Protein AF-A0A380JV34-F1 (afdb_monomer)

Sequence (152 aa):
MKRLIHSKWLLPSLFIALVLNGIEFEFLGLLSNVPTYQVASALILATSLFGLYLIPFSVGIYYLAKRYQMSGFLVAVASLGGIYISGFLASHGNQWMGQFWSHVIPSTSFLSHWNDALTAPIVEEPIKAFAAILVISLFPTIPLKKSLLSPY

Organism: NCBI:txid99822

Secondary structure (DSSP, 8-state):
-------TTHHHHHHHHHHHHHHHHHHHHHHSS---HHHHHHHHHHHHHHHHHHHHHHHHHHHHHHHTT--HHHHHHHHHIIIIIHHHHHHHHHHHHHHHHHHH---HHHHHHHHHHHHTTTTHHHHHHHHHHHHHHH-TTS-HHHHHS---

Mean predicted aligned error: 8.74 Å

pLDDT: mean 83.14, std 14.3, range [37.38, 95.5]

Radius of gyration: 19.26 Å; Cα contacts (8 Å, |Δi|>4): 77; chains: 1; bounding box: 54×52×47 Å

Foldseek 3Di:
DDDPDPDLCPLVVVLVVLLVVLVCVVCVVVVPDDDDPVRVVVVVVVVVVVVVVVVVVVVVLVVVCVVVVHDSVLSVSLVSLLRRNLVVQLVVQLVVQLVVCVVVPVDPVVCVVCSCVVRCVVRRVVSSVVSNVSSCVNPVPDPPVCVVPDPD

Structure (mmCIF, N/CA/C/O backbone):
data_AF-A0A380JV34-F1
#
_entry.id   AF-A0A380JV34-F1
#
loop_
_atom_site.group_PDB
_atom_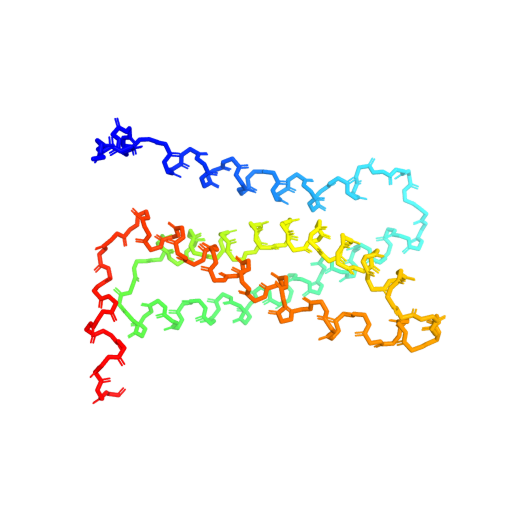site.id
_atom_site.type_symbol
_atom_site.label_atom_id
_atom_site.label_alt_id
_atom_site.label_comp_id
_atom_site.label_asym_id
_atom_site.label_entity_id
_atom_site.label_seq_id
_atom_site.pdbx_PDB_ins_code
_atom_site.Cartn_x
_atom_site.Cartn_y
_atom_site.Cartn_z
_atom_site.occupancy
_atom_site.B_iso_or_equiv
_atom_site.auth_seq_id
_atom_site.auth_comp_id
_atom_site.auth_asym_id
_atom_site.auth_atom_id
_atom_site.pdbx_PDB_model_num
ATOM 1 N N . MET A 1 1 ? -9.232 -34.595 5.081 1.00 41.12 1 MET A N 1
ATOM 2 C CA . MET A 1 1 ? -8.211 -33.524 5.018 1.00 41.12 1 MET A CA 1
ATOM 3 C C . MET A 1 1 ? -8.285 -32.711 6.299 1.00 41.12 1 MET A C 1
ATOM 5 O O . MET A 1 1 ? -9.309 -32.100 6.573 1.00 41.12 1 MET A O 1
ATOM 9 N N . LYS A 1 2 ? -7.265 -32.833 7.153 1.00 37.38 2 LYS A N 1
ATOM 10 C CA . LYS A 1 2 ? -7.231 -32.244 8.496 1.00 37.38 2 LYS A CA 1
ATOM 11 C C . LYS A 1 2 ? -7.048 -30.722 8.404 1.00 37.38 2 LYS A C 1
ATOM 13 O O . LYS A 1 2 ? -6.178 -30.253 7.682 1.00 37.38 2 LYS A O 1
ATOM 18 N N . ARG A 1 3 ? -7.891 -30.002 9.154 1.00 45.31 3 ARG A N 1
ATOM 19 C CA . ARG A 1 3 ? -7.824 -28.581 9.546 1.00 45.31 3 ARG A CA 1
ATOM 20 C C . ARG A 1 3 ? -6.381 -28.039 9.538 1.00 45.31 3 ARG A C 1
ATOM 22 O O . ARG A 1 3 ? -5.640 -28.247 10.490 1.00 45.31 3 ARG A O 1
ATOM 29 N N . LEU A 1 4 ? -6.009 -27.322 8.480 1.00 49.75 4 LEU A N 1
ATOM 30 C CA . LEU A 1 4 ? -4.687 -26.696 8.319 1.00 49.75 4 LEU A CA 1
ATOM 31 C C . LEU A 1 4 ? -4.599 -25.293 8.955 1.00 49.75 4 LEU A C 1
ATOM 33 O O . LEU A 1 4 ? -3.647 -24.564 8.718 1.00 49.75 4 LEU A O 1
ATOM 37 N N . ILE A 1 5 ? -5.580 -24.891 9.772 1.00 50.69 5 ILE A N 1
ATOM 38 C CA . ILE A 1 5 ? -5.668 -23.527 10.312 1.00 50.69 5 ILE A CA 1
ATOM 39 C C . ILE A 1 5 ? -5.969 -23.594 11.812 1.00 50.69 5 ILE A C 1
ATOM 41 O O . ILE A 1 5 ? -7.113 -23.477 12.245 1.00 50.69 5 ILE A O 1
ATOM 45 N N . HIS A 1 6 ? -4.941 -23.823 12.628 1.00 52.41 6 HIS A N 1
ATOM 46 C CA . HIS A 1 6 ? -5.049 -23.688 14.085 1.00 52.41 6 HIS A CA 1
ATOM 47 C C . HIS A 1 6 ? -3.803 -23.046 14.703 1.00 52.41 6 HIS A C 1
ATOM 49 O O . HIS A 1 6 ? -3.210 -23.543 15.650 1.00 52.41 6 HIS A O 1
ATOM 55 N N . SER A 1 7 ? -3.456 -21.860 14.208 1.00 63.91 7 SER A N 1
ATOM 56 C CA . SER A 1 7 ? -2.816 -20.854 15.051 1.00 63.91 7 SER A CA 1
ATOM 57 C C . SER A 1 7 ? -3.593 -19.559 14.884 1.00 63.91 7 SER A C 1
ATOM 59 O O . SER A 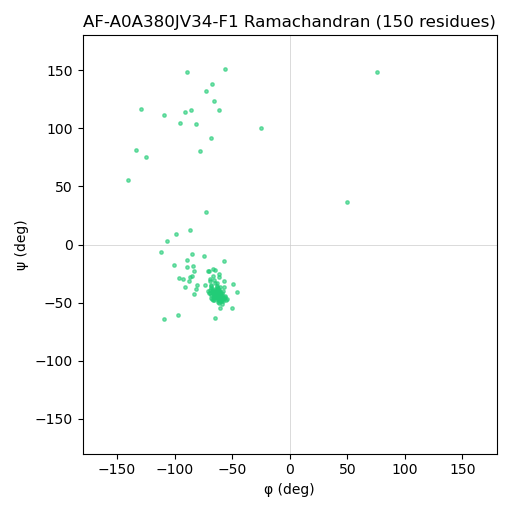1 7 ? -3.655 -19.011 13.785 1.00 63.91 7 SER A O 1
ATOM 61 N N . LYS A 1 8 ? -4.209 -19.079 15.973 1.00 76.62 8 LYS A N 1
ATOM 62 C CA . LYS A 1 8 ? -4.955 -17.805 16.005 1.00 76.62 8 LYS A CA 1
ATOM 63 C C . LYS A 1 8 ? -4.087 -16.607 15.589 1.00 76.62 8 LYS A C 1
ATOM 65 O O . LYS A 1 8 ? -4.618 -15.547 15.293 1.00 76.62 8 LYS A O 1
ATOM 70 N N . TRP A 1 9 ? -2.770 -16.799 15.546 1.00 85.00 9 TRP A N 1
ATOM 71 C CA . TRP A 1 9 ? -1.776 -15.783 15.238 1.00 85.00 9 TRP A CA 1
ATOM 72 C C . TRP A 1 9 ? -1.252 -15.838 13.806 1.00 85.00 9 TRP A C 1
ATOM 74 O O . TRP A 1 9 ? -0.731 -14.839 13.338 1.00 85.00 9 TRP A O 1
ATOM 84 N N . LEU A 1 10 ? -1.426 -16.945 13.076 1.00 88.88 10 LEU A N 1
ATOM 85 C CA . LEU A 1 10 ? -0.802 -17.102 11.757 1.00 88.88 10 LEU A CA 1
ATOM 86 C C . LEU A 1 10 ? -1.288 -16.054 10.753 1.00 88.88 10 LEU A C 1
ATOM 88 O O . LEU A 1 10 ? -0.477 -15.422 10.084 1.00 88.88 10 LEU A O 1
ATOM 92 N N . LEU A 1 11 ? -2.603 -15.843 10.672 1.00 89.50 11 LEU A N 1
ATOM 93 C CA . LEU A 1 11 ? -3.187 -14.876 9.746 1.00 89.50 11 LEU A CA 1
ATOM 94 C C . LEU A 1 11 ? -2.833 -13.419 10.123 1.00 89.50 11 LEU A C 1
ATOM 96 O O . LEU A 1 11 ? -2.378 -12.693 9.240 1.00 89.50 11 LEU A O 1
ATOM 100 N N . PRO A 1 12 ? -2.951 -12.985 11.397 1.00 91.38 12 PRO A N 1
ATOM 101 C CA . PRO A 1 12 ? -2.442 -11.680 11.823 1.00 91.38 12 PRO A CA 1
ATOM 102 C C . PRO A 1 12 ? -0.950 -11.481 11.546 1.00 91.38 12 PRO A C 1
ATOM 104 O O . PRO A 1 12 ? -0.564 -10.436 11.030 1.00 91.38 12 PRO A O 1
ATOM 107 N N . SER A 1 13 ? -0.109 -12.477 11.842 1.00 92.56 13 SER A N 1
ATOM 108 C CA . SER A 1 13 ? 1.335 -12.400 11.599 1.00 92.56 13 SER A CA 1
ATOM 109 C C . SER A 1 13 ? 1.656 -12.278 10.113 1.00 92.56 13 SER A C 1
ATOM 111 O O . SER A 1 13 ? 2.496 -11.462 9.750 1.00 92.56 13 SER A O 1
ATOM 113 N N . LEU A 1 14 ? 0.962 -13.031 9.253 1.00 93.94 14 LEU A N 1
ATOM 114 C CA . LEU A 1 14 ? 1.097 -12.913 7.801 1.00 93.94 14 LEU A CA 1
ATOM 115 C C . LEU A 1 14 ? 0.710 -11.512 7.322 1.00 93.94 14 LEU A C 1
ATOM 117 O O . LEU A 1 14 ? 1.451 -10.901 6.559 1.00 93.94 14 LEU A O 1
ATOM 121 N N . PHE A 1 15 ? -0.428 -10.992 7.783 1.00 94.19 15 PHE A N 1
ATOM 122 C CA . PHE A 1 15 ? -0.886 -9.658 7.408 1.00 94.19 15 PHE A CA 1
ATOM 123 C C . PHE A 1 15 ? 0.124 -8.579 7.810 1.00 94.19 15 PHE A C 1
ATOM 125 O O . PHE A 1 15 ? 0.503 -7.756 6.982 1.00 94.19 15 PHE A O 1
ATOM 132 N N . ILE A 1 16 ? 0.603 -8.616 9.057 1.00 95.00 16 ILE A N 1
ATOM 133 C CA . ILE A 1 16 ? 1.612 -7.672 9.554 1.00 95.00 16 ILE A CA 1
ATOM 134 C C . ILE A 1 16 ? 2.898 -7.789 8.735 1.00 95.00 16 ILE A C 1
ATOM 136 O O . ILE A 1 16 ? 3.423 -6.770 8.299 1.00 95.00 16 ILE A O 1
ATOM 140 N N . ALA A 1 17 ? 3.384 -9.007 8.479 1.00 95.38 17 ALA A N 1
ATOM 141 C CA . ALA A 1 17 ? 4.588 -9.218 7.682 1.00 95.38 17 ALA A CA 1
ATOM 142 C C . ALA A 1 17 ? 4.452 -8.626 6.270 1.00 95.38 17 ALA A C 1
ATOM 144 O O . ALA A 1 17 ? 5.366 -7.945 5.811 1.00 95.38 17 ALA A O 1
ATOM 145 N N . LEU A 1 18 ? 3.308 -8.828 5.607 1.00 95.50 18 LEU A N 1
ATOM 146 C CA . LEU A 1 18 ? 3.044 -8.276 4.275 1.00 95.50 18 LEU A CA 1
ATOM 147 C C . LEU A 1 18 ? 2.963 -6.745 4.285 1.00 95.50 18 LEU A C 1
ATOM 149 O O . LEU A 1 18 ? 3.534 -6.108 3.406 1.00 95.50 18 LEU A O 1
ATOM 153 N N . VAL A 1 19 ? 2.295 -6.148 5.278 1.00 95.50 19 VAL A N 1
ATOM 154 C CA . VAL A 1 19 ? 2.235 -4.683 5.415 1.00 95.50 19 VAL A CA 1
ATOM 155 C C . VAL A 1 19 ? 3.627 -4.104 5.656 1.00 95.50 19 VAL A C 1
ATOM 157 O O . VAL A 1 19 ? 3.989 -3.131 5.006 1.00 95.50 19 VAL A O 1
ATOM 160 N N . LEU A 1 20 ? 4.422 -4.705 6.547 1.00 95.31 20 LEU A N 1
ATOM 161 C CA . LEU A 1 20 ? 5.781 -4.239 6.830 1.00 95.31 20 LEU A CA 1
ATOM 162 C C . LEU A 1 20 ? 6.692 -4.342 5.603 1.00 95.31 20 LEU A C 1
ATOM 164 O O . LEU A 1 20 ? 7.405 -3.386 5.319 1.00 95.31 20 LEU A O 1
ATOM 168 N N . ASN A 1 21 ? 6.615 -5.441 4.844 1.00 94.00 21 ASN A N 1
ATOM 169 C CA . ASN A 1 21 ? 7.344 -5.572 3.578 1.00 94.00 21 ASN A CA 1
ATOM 170 C C . ASN A 1 21 ? 6.903 -4.512 2.564 1.00 94.00 21 ASN A C 1
ATOM 172 O O . ASN A 1 21 ? 7.737 -3.948 1.865 1.00 94.00 21 ASN A O 1
ATOM 176 N N . GLY A 1 22 ? 5.604 -4.210 2.490 1.00 92.75 22 GLY A N 1
ATOM 177 C CA . GLY A 1 22 ? 5.121 -3.165 1.594 1.00 92.75 22 GLY A CA 1
ATOM 178 C C . GLY A 1 22 ? 5.553 -1.763 2.003 1.00 92.75 22 GLY A C 1
ATOM 179 O O . GLY A 1 22 ? 5.915 -0.971 1.142 1.00 92.75 22 GLY A O 1
ATOM 180 N N . ILE A 1 23 ? 5.599 -1.466 3.302 1.00 91.88 23 ILE A N 1
ATOM 181 C CA . ILE A 1 23 ? 6.180 -0.213 3.796 1.00 91.88 23 ILE A CA 1
ATOM 182 C C . ILE A 1 23 ? 7.666 -0.151 3.435 1.00 91.88 23 ILE A C 1
ATOM 184 O O . ILE A 1 23 ? 8.108 0.843 2.875 1.00 91.88 23 ILE A O 1
ATOM 188 N N . GLU A 1 24 ? 8.437 -1.200 3.720 1.00 91.94 24 GLU A N 1
ATOM 189 C CA . GLU A 1 24 ? 9.857 -1.245 3.364 1.00 91.94 24 GLU A CA 1
ATOM 190 C C . GLU A 1 24 ? 10.060 -0.996 1.865 1.00 91.94 24 GLU A C 1
ATOM 192 O O . GLU A 1 24 ? 10.841 -0.123 1.494 1.00 91.94 24 GLU A O 1
ATOM 197 N N . PHE A 1 25 ? 9.291 -1.678 1.014 1.00 89.38 25 PHE A N 1
ATOM 198 C CA . PHE A 1 25 ? 9.350 -1.535 -0.438 1.00 89.38 25 PHE A CA 1
ATOM 199 C C . PHE A 1 25 ? 9.183 -0.083 -0.916 1.00 89.38 25 PHE A C 1
ATOM 201 O O . PHE A 1 25 ? 9.996 0.390 -1.710 1.00 89.38 25 PHE A O 1
ATOM 208 N N . GLU A 1 26 ? 8.187 0.644 -0.401 1.00 84.94 26 GLU A N 1
ATOM 209 C CA . GLU A 1 26 ? 7.949 2.053 -0.759 1.00 84.94 26 GLU A CA 1
ATOM 210 C C . GLU A 1 26 ? 9.099 2.976 -0.314 1.00 84.94 26 GLU A C 1
ATOM 212 O O . GLU A 1 26 ? 9.431 3.952 -0.988 1.00 84.94 26 GLU A O 1
ATOM 217 N N . PHE A 1 27 ? 9.742 2.667 0.815 1.00 84.38 27 PHE A N 1
ATOM 218 C CA . PHE A 1 27 ? 10.809 3.497 1.382 1.00 84.38 27 PHE A CA 1
ATOM 219 C C . PHE A 1 27 ? 12.209 3.136 0.869 1.00 84.38 27 PHE A C 1
ATOM 221 O O . PHE A 1 27 ? 13.102 3.983 0.930 1.00 84.38 27 PHE A O 1
ATOM 228 N N . LEU A 1 28 ? 12.422 1.939 0.313 1.00 83.44 28 LEU A N 1
ATOM 229 C CA . LEU A 1 28 ? 13.711 1.538 -0.266 1.00 83.44 28 LEU A CA 1
ATOM 230 C C . LEU A 1 28 ? 14.174 2.503 -1.367 1.00 83.44 28 LEU A C 1
ATOM 232 O O . LEU A 1 28 ? 15.359 2.832 -1.432 1.00 83.44 28 LEU A O 1
ATOM 236 N N . GLY A 1 29 ? 13.244 3.030 -2.172 1.00 71.56 29 GLY A N 1
ATOM 237 C CA . GLY A 1 29 ? 13.548 4.028 -3.205 1.00 71.56 29 GLY A CA 1
ATOM 238 C C . GLY A 1 29 ? 14.059 5.367 -2.655 1.00 71.56 29 GLY A C 1
ATOM 239 O O . GLY A 1 29 ? 14.755 6.094 -3.361 1.00 71.56 29 GLY A O 1
ATOM 240 N N . LEU A 1 30 ? 13.770 5.682 -1.387 1.00 74.25 30 LEU A N 1
ATOM 241 C CA . LEU A 1 30 ? 14.248 6.894 -0.711 1.00 74.25 30 LEU A CA 1
ATOM 242 C C . LEU A 1 30 ? 15.656 6.730 -0.126 1.00 74.25 30 LEU A C 1
ATOM 244 O O . LEU A 1 30 ? 16.316 7.725 0.167 1.00 74.25 30 LEU A O 1
ATOM 248 N N . LEU A 1 31 ? 16.113 5.489 0.055 1.00 75.56 31 LEU A N 1
ATOM 249 C CA . LEU A 1 31 ? 17.420 5.170 0.635 1.00 75.56 31 LEU A CA 1
ATOM 250 C C . LEU A 1 31 ? 18.530 5.074 -0.424 1.00 75.56 31 LEU A C 1
ATOM 252 O O . LEU A 1 31 ? 19.712 5.059 -0.077 1.00 75.56 31 LEU A O 1
ATOM 256 N N . SER A 1 32 ? 18.180 5.018 -1.713 1.00 63.34 32 SER A N 1
ATOM 257 C CA . SER A 1 32 ? 19.147 4.900 -2.805 1.00 63.34 32 SER A CA 1
ATOM 258 C C . SER A 1 32 ? 19.593 6.264 -3.355 1.00 63.34 32 SER A C 1
ATOM 260 O O . SER A 1 32 ? 18.823 6.944 -4.029 1.00 63.34 32 SER A O 1
ATOM 262 N N . ASN A 1 33 ? 20.882 6.578 -3.157 1.00 64.12 33 ASN A N 1
ATOM 263 C CA . ASN A 1 33 ? 21.655 7.725 -3.672 1.00 64.12 33 ASN A CA 1
ATOM 264 C C . ASN A 1 33 ? 21.422 9.096 -3.006 1.00 64.12 33 ASN A C 1
ATOM 266 O O . ASN A 1 33 ? 20.328 9.438 -2.573 1.00 64.12 33 ASN A O 1
ATOM 270 N N . VAL A 1 34 ? 22.484 9.919 -2.980 1.00 63.66 34 VAL A N 1
ATOM 271 C CA . VAL A 1 34 ? 22.394 11.354 -2.657 1.00 63.66 34 VAL A CA 1
ATOM 272 C C . VAL A 1 34 ? 21.503 12.004 -3.720 1.00 63.66 34 VAL A C 1
ATOM 274 O O . VAL A 1 34 ? 21.874 11.986 -4.898 1.00 63.66 34 VAL A O 1
ATOM 277 N N . PRO A 1 35 ? 20.327 12.545 -3.359 1.00 65.88 35 PRO A N 1
ATOM 278 C CA . PRO A 1 35 ? 19.373 13.007 -4.350 1.00 65.88 35 PRO A CA 1
ATOM 279 C C . PRO A 1 35 ? 19.959 14.199 -5.103 1.00 65.88 35 PRO A C 1
ATOM 281 O O . PRO A 1 35 ? 20.325 15.219 -4.519 1.00 65.88 35 PRO A O 1
ATOM 284 N N . THR A 1 36 ? 20.033 14.086 -6.427 1.00 78.75 36 THR A N 1
ATOM 285 C CA . THR A 1 36 ? 20.261 15.242 -7.300 1.00 78.75 36 THR A CA 1
ATOM 286 C C . THR A 1 36 ? 19.167 16.281 -7.022 1.00 78.75 36 THR A C 1
ATOM 288 O O . THR A 1 36 ? 18.046 15.908 -6.672 1.00 78.75 36 THR A O 1
ATOM 291 N N . TYR A 1 37 ? 19.431 17.579 -7.215 1.00 80.31 37 TYR A N 1
ATOM 292 C CA . TYR A 1 37 ? 18.438 18.645 -6.970 1.00 80.31 37 TYR A CA 1
ATOM 293 C C . TYR A 1 37 ? 17.059 18.377 -7.618 1.00 80.31 37 TYR A C 1
ATOM 295 O O . TYR A 1 37 ? 16.017 18.706 -7.050 1.00 80.31 37 TYR A O 1
ATOM 303 N N . GLN A 1 38 ? 17.040 17.728 -8.785 1.00 81.56 38 GLN A N 1
ATOM 304 C CA . GLN A 1 38 ? 15.819 17.312 -9.484 1.00 81.56 38 GLN A CA 1
ATOM 305 C C . GLN A 1 38 ? 15.031 16.228 -8.729 1.00 81.56 38 GLN A C 1
ATOM 307 O O . GLN A 1 38 ? 13.816 16.328 -8.607 1.00 81.56 38 GLN A O 1
ATOM 312 N N . VAL A 1 39 ? 15.708 15.224 -8.165 1.00 80.31 39 VAL A N 1
ATOM 313 C CA . VAL A 1 39 ? 15.066 14.154 -7.383 1.00 80.31 39 VAL A CA 1
ATOM 314 C C . VAL A 1 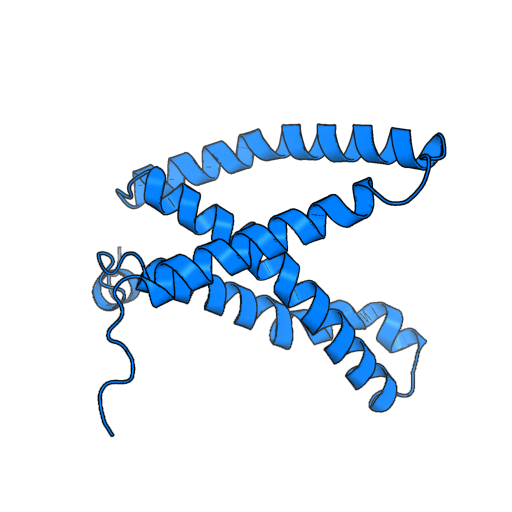39 ? 14.532 14.706 -6.061 1.00 80.31 39 VAL A C 1
ATOM 316 O O . VAL A 1 39 ? 13.403 14.412 -5.681 1.00 80.31 39 VAL A O 1
ATOM 319 N N . ALA A 1 40 ? 15.304 15.568 -5.391 1.00 82.81 40 ALA A N 1
ATOM 320 C CA . ALA A 1 40 ? 14.880 16.202 -4.142 1.00 82.81 40 ALA A CA 1
ATOM 321 C C . ALA A 1 40 ? 13.637 17.091 -4.334 1.00 82.81 40 ALA A C 1
ATOM 323 O O . ALA A 1 40 ? 12.694 17.023 -3.548 1.00 82.81 40 ALA A O 1
ATOM 324 N N . SER A 1 41 ? 13.606 17.897 -5.401 1.00 85.31 41 SER A N 1
ATOM 325 C CA . SER A 1 41 ? 12.442 18.737 -5.720 1.00 85.31 41 SER A CA 1
ATOM 326 C C . SER A 1 41 ? 11.214 17.914 -6.120 1.00 85.31 41 SER A C 1
ATOM 328 O O . SER A 1 41 ? 10.116 18.205 -5.640 1.00 85.31 41 SER A O 1
ATOM 330 N N . ALA A 1 42 ? 11.387 16.852 -6.915 1.00 85.62 42 ALA A N 1
ATOM 331 C CA . ALA A 1 42 ? 10.310 15.920 -7.241 1.00 85.62 42 ALA A CA 1
ATOM 332 C C . ALA A 1 42 ? 9.746 15.232 -5.987 1.00 85.62 42 ALA A C 1
ATOM 334 O O . ALA A 1 42 ? 8.529 15.132 -5.848 1.00 85.62 42 ALA A O 1
ATOM 335 N N . LEU A 1 43 ? 10.602 14.829 -5.042 1.00 85.06 43 LEU A N 1
ATOM 336 C CA . LEU A 1 43 ? 10.185 14.209 -3.784 1.00 85.06 43 LEU A CA 1
ATOM 337 C C . LEU A 1 43 ? 9.367 15.166 -2.909 1.00 85.06 43 LEU A C 1
ATOM 339 O O . LEU A 1 43 ? 8.319 14.775 -2.395 1.00 85.06 43 LEU A O 1
ATOM 343 N N . ILE A 1 44 ? 9.805 16.421 -2.756 1.00 88.75 44 ILE A N 1
ATOM 344 C CA . ILE A 1 44 ? 9.061 17.441 -1.997 1.00 88.75 44 ILE A CA 1
ATOM 345 C C . ILE A 1 44 ? 7.684 17.664 -2.621 1.00 88.75 44 ILE A C 1
ATOM 347 O O . ILE A 1 44 ? 6.680 17.707 -1.907 1.00 88.75 44 ILE A O 1
ATOM 351 N N . LEU A 1 45 ? 7.626 17.779 -3.950 1.00 90.94 45 LEU A N 1
ATOM 352 C CA . LEU A 1 45 ? 6.380 17.994 -4.673 1.00 90.94 45 LEU A CA 1
ATOM 353 C C . LEU A 1 45 ? 5.449 16.781 -4.559 1.00 90.94 45 LEU A C 1
ATOM 355 O O . LEU A 1 45 ? 4.279 16.954 -4.227 1.00 90.94 45 LEU A O 1
ATOM 359 N N . ALA A 1 46 ? 5.966 15.566 -4.750 1.00 87.94 46 ALA A N 1
ATOM 360 C CA . ALA A 1 46 ? 5.208 14.327 -4.597 1.00 87.94 46 ALA A CA 1
ATOM 361 C C . ALA A 1 46 ? 4.673 14.156 -3.167 1.00 87.94 46 ALA A C 1
ATOM 363 O O . ALA A 1 46 ? 3.498 13.851 -2.986 1.00 87.94 46 ALA A O 1
ATOM 364 N N . THR A 1 47 ? 5.495 14.433 -2.151 1.00 87.56 47 THR A N 1
ATOM 365 C CA . THR A 1 47 ? 5.099 14.342 -0.735 1.00 87.56 47 THR A CA 1
ATOM 366 C C . THR A 1 47 ? 4.043 15.389 -0.385 1.00 87.56 47 THR A C 1
ATOM 368 O O . THR A 1 47 ? 3.073 15.096 0.312 1.00 87.56 47 THR A O 1
ATOM 371 N N . SER A 1 48 ? 4.194 16.608 -0.906 1.00 92.62 48 SER A N 1
ATOM 372 C CA . SER A 1 48 ? 3.224 17.692 -0.708 1.00 92.62 48 SER A CA 1
ATOM 373 C C . SER A 1 48 ? 1.887 17.369 -1.377 1.00 92.62 48 SER A C 1
ATOM 375 O O . SER A 1 48 ? 0.831 17.532 -0.769 1.00 92.62 48 SER A O 1
ATOM 377 N N . LEU A 1 49 ? 1.929 16.853 -2.608 1.00 93.38 49 LEU A N 1
ATOM 378 C CA . LEU A 1 49 ? 0.746 16.417 -3.340 1.00 93.38 49 LEU A CA 1
ATOM 379 C C . LEU A 1 49 ? 0.057 15.248 -2.628 1.00 93.38 49 LEU A C 1
ATOM 381 O O . LEU A 1 49 ? -1.159 15.273 -2.455 1.00 93.38 49 LEU A O 1
ATOM 385 N N . PHE A 1 50 ? 0.822 14.268 -2.144 1.00 87.50 50 PHE A N 1
ATOM 386 C CA . PHE A 1 50 ? 0.305 13.183 -1.313 1.00 87.50 50 PHE A CA 1
ATOM 387 C C . PHE A 1 50 ? -0.400 13.725 -0.062 1.00 87.50 50 PHE A C 1
ATOM 389 O O . PHE A 1 50 ? -1.536 13.342 0.213 1.00 87.50 50 PHE A O 1
ATOM 396 N N . GLY A 1 51 ? 0.210 14.688 0.638 1.00 90.81 51 GLY A N 1
ATOM 397 C CA . GLY A 1 51 ? -0.398 15.371 1.782 1.00 90.81 51 GLY A CA 1
ATOM 398 C C . GLY A 1 51 ? -1.727 16.059 1.449 1.00 90.81 51 GLY A C 1
ATOM 399 O O . GLY A 1 51 ? -2.680 15.957 2.221 1.00 90.81 51 GLY A O 1
ATOM 400 N N . LEU A 1 52 ? -1.833 16.693 0.276 1.00 94.25 52 LEU A N 1
ATOM 401 C CA . LEU A 1 52 ? -3.094 17.268 -0.204 1.00 94.25 52 LEU A CA 1
ATOM 402 C C . LEU A 1 52 ? -4.153 16.188 -0.462 1.00 94.25 52 LEU A C 1
ATOM 404 O O . LEU A 1 52 ? -5.308 16.373 -0.078 1.00 94.25 52 LEU A O 1
ATOM 408 N N . TYR A 1 53 ? -3.772 15.052 -1.054 1.00 90.12 53 TYR A N 1
ATOM 409 C CA . TYR A 1 53 ? -4.680 13.927 -1.313 1.00 90.12 53 TYR A CA 1
ATOM 410 C C . TYR A 1 53 ? -5.112 13.177 -0.047 1.00 90.12 53 TYR A C 1
ATOM 412 O O . TYR A 1 53 ? -6.194 12.582 -0.038 1.00 90.12 53 TYR A O 1
ATOM 420 N N . LEU A 1 54 ? -4.345 13.250 1.045 1.00 88.81 54 LEU A N 1
ATOM 421 C CA . LEU A 1 54 ? -4.756 12.670 2.326 1.00 88.81 54 LEU A CA 1
ATOM 422 C C . LEU A 1 54 ? -6.040 13.302 2.870 1.00 88.81 54 LEU A C 1
ATOM 424 O O . LEU A 1 54 ? -6.788 12.615 3.562 1.00 88.81 54 LEU A O 1
ATOM 428 N N . ILE A 1 55 ? -6.340 14.565 2.546 1.00 91.38 55 ILE A N 1
ATOM 429 C CA . ILE A 1 55 ? -7.563 15.243 3.000 1.00 91.38 55 ILE A CA 1
ATOM 430 C C . ILE A 1 55 ? -8.823 14.582 2.410 1.00 91.38 55 ILE A C 1
ATOM 432 O O . ILE A 1 55 ? -9.614 14.039 3.188 1.00 91.38 55 ILE A O 1
ATOM 436 N N . PRO A 1 56 ? -9.043 14.563 1.076 1.00 91.81 56 PRO A N 1
ATOM 437 C CA . PRO A 1 56 ? -10.220 13.917 0.500 1.00 91.81 56 PRO A CA 1
ATOM 438 C C . PRO A 1 56 ? -10.237 12.411 0.772 1.00 91.81 56 PRO A C 1
ATOM 440 O O . PRO A 1 56 ? -11.311 11.855 0.996 1.00 91.81 56 PRO A O 1
ATOM 443 N N . PHE A 1 57 ? -9.071 11.759 0.833 1.00 85.50 57 PHE A N 1
ATOM 444 C CA . PHE A 1 57 ? -8.982 10.353 1.222 1.00 85.50 57 PHE A CA 1
ATOM 445 C C . PHE A 1 57 ? -9.513 10.127 2.644 1.00 85.50 57 PHE A C 1
ATOM 447 O O . PHE A 1 57 ? -10.387 9.286 2.849 1.00 85.50 57 PHE A O 1
ATOM 454 N N . SER A 1 58 ? -9.075 10.928 3.619 1.00 87.75 58 SER A N 1
ATOM 455 C CA . SER A 1 58 ? -9.537 10.839 5.012 1.00 87.75 58 SER A CA 1
ATOM 456 C C . SER A 1 58 ? -11.031 11.131 5.143 1.00 87.75 58 SER A C 1
ATOM 458 O O . SER A 1 58 ? -11.731 10.439 5.883 1.00 87.75 58 SER A O 1
ATOM 460 N N . VAL A 1 59 ? -11.546 12.112 4.392 1.00 90.62 59 VAL A N 1
ATOM 461 C CA . VAL A 1 59 ? -12.988 12.405 4.328 1.00 90.62 59 VAL A CA 1
ATOM 462 C C . VAL A 1 59 ? -13.761 11.214 3.760 1.00 90.62 59 VAL A C 1
ATOM 464 O O . VAL A 1 59 ? -14.780 10.826 4.332 1.00 90.62 59 VAL A O 1
ATOM 467 N N . GLY A 1 60 ? -13.271 10.597 2.681 1.00 86.00 60 GLY A N 1
ATOM 468 C CA . GLY A 1 60 ? -13.867 9.399 2.089 1.00 86.00 60 GLY A CA 1
ATOM 469 C C . GLY A 1 60 ? -13.897 8.224 3.068 1.00 86.00 60 GLY A C 1
ATOM 470 O O . GLY A 1 60 ? -14.941 7.605 3.262 1.00 86.00 60 GLY A O 1
ATOM 471 N N . ILE A 1 61 ? -12.784 7.975 3.757 1.00 84.94 61 ILE A N 1
ATOM 472 C CA . ILE A 1 61 ? -12.667 6.957 4.806 1.00 84.94 61 ILE A CA 1
ATOM 473 C C . ILE A 1 61 ? -13.660 7.211 5.946 1.00 84.94 61 ILE A C 1
ATOM 475 O O . ILE A 1 61 ? -14.392 6.299 6.335 1.00 84.94 61 ILE A O 1
ATOM 479 N N . TYR A 1 62 ? -13.745 8.446 6.446 1.00 86.81 62 TYR A N 1
ATOM 480 C CA . TYR A 1 62 ? -14.698 8.820 7.493 1.00 86.81 62 TYR A CA 1
ATOM 481 C C . TYR A 1 62 ? -16.154 8.636 7.041 1.00 86.81 62 TYR A C 1
ATOM 483 O O . TYR A 1 62 ? -16.975 8.076 7.774 1.00 86.81 62 TYR A O 1
ATOM 491 N N . TYR A 1 63 ? -16.475 9.066 5.819 1.00 87.94 63 TYR A N 1
ATOM 492 C CA . TYR A 1 63 ? -17.801 8.904 5.231 1.00 87.94 63 TYR A CA 1
ATOM 493 C C . TYR A 1 63 ? -18.190 7.425 5.112 1.00 87.94 63 TYR A C 1
ATOM 495 O O . TYR A 1 63 ? -19.284 7.049 5.535 1.00 87.94 63 TYR A O 1
ATOM 503 N N . LEU A 1 64 ? -17.294 6.576 4.596 1.00 82.00 64 LEU A N 1
ATOM 504 C CA . LEU A 1 64 ? -17.523 5.135 4.464 1.00 82.00 64 LEU A CA 1
ATOM 505 C C . LEU A 1 64 ? -17.693 4.471 5.834 1.00 82.00 64 LEU A C 1
ATOM 507 O O . LEU A 1 64 ? -18.639 3.706 6.024 1.00 82.00 64 LEU A O 1
ATOM 511 N N . ALA A 1 65 ? -16.843 4.813 6.805 1.00 84.31 65 ALA A N 1
ATOM 512 C CA . ALA A 1 65 ? -16.947 4.300 8.169 1.00 84.31 65 ALA A CA 1
ATOM 513 C C . ALA A 1 65 ? -18.321 4.614 8.782 1.00 84.31 65 ALA A C 1
ATOM 515 O O . ALA A 1 65 ? -18.979 3.726 9.325 1.00 84.31 65 ALA A O 1
ATOM 516 N N . LYS A 1 66 ? -18.794 5.859 8.632 1.00 86.38 66 LYS A N 1
ATOM 517 C CA . LYS A 1 66 ? -20.104 6.291 9.136 1.00 86.38 66 LYS A CA 1
ATOM 518 C C . LYS A 1 66 ? -21.263 5.634 8.384 1.00 86.38 66 LYS A C 1
ATOM 520 O O . LYS A 1 66 ? -22.218 5.192 9.018 1.00 86.38 66 LYS A O 1
ATOM 525 N N . ARG A 1 67 ? -21.179 5.545 7.051 1.00 84.75 67 ARG A N 1
ATOM 526 C CA . ARG A 1 67 ? -22.216 4.943 6.196 1.00 84.75 67 ARG A CA 1
ATOM 527 C C . ARG A 1 67 ? -22.428 3.464 6.506 1.00 84.75 67 ARG A C 1
ATOM 529 O O . ARG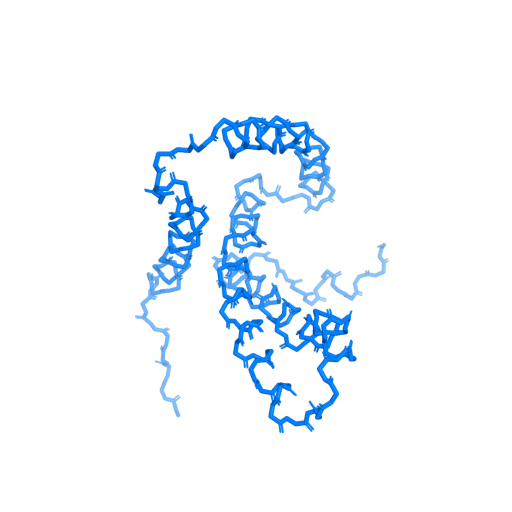 A 1 67 ? -23.569 3.023 6.562 1.00 84.75 67 ARG A O 1
ATOM 536 N N . TYR A 1 68 ? -21.346 2.720 6.722 1.00 82.56 68 TYR A N 1
ATOM 537 C CA . TYR A 1 68 ? -21.396 1.278 6.970 1.00 82.56 68 TYR A CA 1
ATOM 538 C C . TYR A 1 68 ? -21.317 0.903 8.455 1.00 82.56 68 TYR A C 1
ATOM 540 O O . TYR A 1 68 ? -21.190 -0.277 8.770 1.00 82.56 68 TYR A O 1
ATOM 548 N N . GLN A 1 69 ? -21.392 1.884 9.366 1.00 84.19 69 GLN A N 1
ATOM 549 C CA . GLN A 1 69 ? -21.281 1.687 10.820 1.00 84.19 69 GLN A CA 1
ATOM 550 C C . GLN A 1 69 ? -20.049 0.849 11.219 1.00 84.19 69 GLN A C 1
ATOM 552 O O . GLN A 1 69 ? -20.092 0.027 12.134 1.00 84.19 69 GLN A O 1
ATOM 557 N N . MET A 1 70 ? -18.940 1.042 10.503 1.00 81.88 70 MET A N 1
ATOM 558 C CA . MET A 1 70 ? -17.691 0.319 10.727 1.00 81.88 70 MET A CA 1
ATOM 559 C C . MET A 1 70 ? -16.821 1.045 11.751 1.00 81.88 70 MET A C 1
ATOM 561 O O . MET A 1 70 ? -16.813 2.275 11.828 1.00 81.88 70 MET A O 1
ATOM 565 N N . SER A 1 71 ? -16.039 0.287 12.525 1.00 83.69 71 SER A N 1
ATOM 566 C CA . SER A 1 71 ? -15.059 0.892 13.426 1.00 83.69 71 SER A CA 1
ATOM 567 C C . SER A 1 71 ? -13.953 1.574 12.616 1.00 83.69 71 SER A C 1
ATOM 569 O O . SER A 1 71 ? -13.455 1.021 11.634 1.00 83.69 71 SER A O 1
ATOM 571 N N . GLY A 1 72 ? -13.521 2.765 13.041 1.00 78.81 72 GLY A N 1
ATOM 572 C CA . GLY A 1 72 ? -12.410 3.469 12.385 1.00 78.81 72 GLY A CA 1
ATOM 573 C C . GLY A 1 72 ? -11.122 2.636 12.349 1.00 78.81 72 GLY A C 1
ATOM 574 O O . GLY A 1 72 ? -10.372 2.700 11.381 1.00 78.81 72 GLY A O 1
ATOM 575 N N . PHE A 1 73 ? -10.918 1.780 13.357 1.00 83.00 73 PHE A N 1
ATOM 576 C CA . PHE A 1 73 ? -9.818 0.817 13.396 1.00 83.00 73 PHE A CA 1
ATOM 577 C C . PHE A 1 73 ? -9.875 -0.191 12.242 1.00 83.00 73 PHE A C 1
ATOM 579 O O . PHE A 1 73 ? -8.870 -0.393 11.566 1.00 83.00 73 PHE A O 1
ATOM 586 N N . LEU A 1 74 ? -11.043 -0.791 11.976 1.00 85.50 74 LEU A N 1
ATOM 587 C CA . LEU A 1 74 ? -11.212 -1.733 10.866 1.00 85.50 74 LEU A CA 1
ATOM 588 C C . LEU A 1 74 ? -10.891 -1.062 9.531 1.00 85.50 74 LEU A C 1
ATOM 590 O O . LEU A 1 74 ? -10.204 -1.643 8.696 1.00 85.50 74 LEU A O 1
ATOM 594 N N . VAL A 1 75 ? -11.366 0.170 9.349 1.00 84.12 75 VAL A N 1
ATOM 595 C CA . VAL A 1 75 ? -11.132 0.917 8.114 1.00 84.12 75 VAL A CA 1
ATOM 596 C C . VAL A 1 75 ? -9.653 1.273 7.954 1.00 84.12 75 VAL A C 1
ATOM 598 O O . VAL A 1 75 ? -9.115 1.124 6.863 1.00 84.12 75 VAL A O 1
ATOM 601 N N . ALA A 1 76 ? -8.959 1.647 9.032 1.00 84.38 76 ALA A N 1
ATOM 602 C CA . ALA A 1 76 ? -7.516 1.871 8.994 1.00 84.38 76 ALA A CA 1
ATOM 603 C C . ALA A 1 76 ? -6.746 0.595 8.611 1.00 84.38 76 ALA A C 1
ATOM 605 O O . ALA A 1 76 ? -5.893 0.645 7.728 1.00 84.38 76 ALA A O 1
ATOM 606 N N . VAL A 1 77 ? -7.078 -0.558 9.208 1.00 88.88 77 VAL A N 1
ATOM 607 C CA . VAL A 1 77 ? -6.446 -1.839 8.847 1.00 88.88 77 VAL A CA 1
ATOM 608 C C . VAL A 1 77 ? -6.740 -2.219 7.392 1.00 88.88 77 VAL A C 1
ATOM 610 O O . VAL A 1 77 ? -5.832 -2.651 6.683 1.00 88.88 77 VAL A O 1
ATOM 613 N N . ALA A 1 78 ? -7.970 -2.006 6.919 1.00 89.62 78 ALA A N 1
ATOM 614 C CA . ALA A 1 78 ? -8.338 -2.238 5.524 1.00 89.62 78 ALA A CA 1
ATOM 615 C C . ALA A 1 78 ? -7.512 -1.374 4.560 1.00 89.62 78 ALA A C 1
ATOM 617 O O . ALA A 1 78 ? -6.982 -1.890 3.576 1.00 89.62 78 ALA A O 1
ATOM 618 N N . SER A 1 79 ? -7.347 -0.088 4.878 1.00 88.94 79 SER A N 1
ATOM 619 C CA . SER A 1 79 ? -6.533 0.842 4.092 1.00 88.94 79 SER A CA 1
ATOM 620 C C . SER A 1 79 ? -5.058 0.447 4.073 1.00 88.94 79 SER A C 1
ATOM 622 O O . SER A 1 79 ? -4.448 0.472 3.012 1.00 88.94 79 SER A O 1
ATOM 624 N N . LEU A 1 80 ? -4.484 0.023 5.205 1.00 90.81 80 LEU A N 1
ATOM 625 C CA . LEU A 1 80 ? -3.096 -0.457 5.248 1.00 90.81 80 LEU A CA 1
ATOM 626 C C . LEU A 1 80 ? -2.897 -1.684 4.351 1.00 90.81 80 LEU A C 1
ATOM 628 O O . LEU A 1 80 ? -1.915 -1.752 3.614 1.00 90.81 80 LEU A O 1
ATOM 632 N N . GLY A 1 81 ? -3.849 -2.621 4.371 1.00 91.19 81 GLY A N 1
ATOM 633 C CA . GLY A 1 81 ? -3.840 -3.774 3.473 1.00 91.19 81 GLY A CA 1
ATOM 634 C C . GLY A 1 81 ? -3.917 -3.357 2.002 1.00 91.19 81 GLY A C 1
ATOM 635 O O . GLY A 1 81 ? -3.092 -3.774 1.196 1.00 91.19 81 GLY A O 1
ATOM 636 N N . GLY A 1 82 ? -4.878 -2.500 1.659 1.00 90.94 82 GLY A N 1
ATOM 637 C CA . GLY A 1 82 ? -5.113 -2.050 0.284 1.00 90.94 82 GLY A CA 1
ATOM 638 C C . GLY A 1 82 ? -4.105 -1.037 -0.268 1.00 90.94 82 GLY A C 1
ATOM 639 O O . GLY A 1 82 ? -4.144 -0.748 -1.458 1.00 90.94 82 GLY A O 1
ATOM 640 N N . ILE A 1 83 ? -3.225 -0.474 0.558 1.00 90.00 83 ILE A N 1
ATOM 641 C CA . ILE A 1 83 ? -2.126 0.381 0.094 1.00 90.00 83 ILE A CA 1
ATOM 642 C C . ILE A 1 83 ? -0.859 -0.466 -0.013 1.00 90.00 83 ILE A C 1
ATOM 644 O O . ILE A 1 83 ? -0.330 -0.653 -1.105 1.00 90.00 83 ILE A O 1
ATOM 648 N N . TYR A 1 84 ? -0.410 -1.042 1.103 1.00 93.81 84 TYR A N 1
ATOM 649 C CA . TYR A 1 84 ? 0.924 -1.637 1.182 1.00 93.81 84 TYR A CA 1
ATOM 650 C C . TYR A 1 84 ? 0.992 -3.066 0.646 1.00 93.81 84 TYR A C 1
ATOM 652 O O . TYR A 1 84 ? 1.930 -3.394 -0.076 1.00 93.81 84 TYR A O 1
ATOM 660 N N . ILE A 1 85 ? 0.009 -3.924 0.952 1.00 94.38 85 ILE A N 1
ATOM 661 C CA . ILE A 1 85 ? 0.042 -5.319 0.479 1.00 94.38 85 ILE A CA 1
ATOM 662 C C . ILE A 1 85 ? -0.146 -5.348 -1.034 1.00 94.38 85 ILE A C 1
ATOM 664 O O . ILE A 1 85 ? 0.594 -6.037 -1.737 1.00 94.38 85 ILE A O 1
ATOM 668 N N . SER A 1 86 ? -1.119 -4.590 -1.544 1.00 92.56 86 SER A N 1
ATOM 669 C CA . SER A 1 86 ? -1.367 -4.549 -2.980 1.00 92.56 86 SER A CA 1
ATOM 670 C C . SER A 1 86 ? -0.289 -3.819 -3.757 1.00 92.56 86 SER A C 1
ATOM 672 O O . SER A 1 86 ? 0.082 -4.333 -4.803 1.00 92.56 86 SER A O 1
ATOM 674 N N . GLY A 1 87 ? 0.252 -2.700 -3.265 1.00 89.06 87 GLY A N 1
ATOM 675 C CA . GLY A 1 87 ? 1.355 -2.004 -3.939 1.00 89.06 87 GLY A CA 1
ATOM 676 C C . GLY A 1 87 ? 2.584 -2.901 -4.103 1.00 89.06 87 GLY A C 1
ATOM 677 O O . GLY A 1 87 ? 3.065 -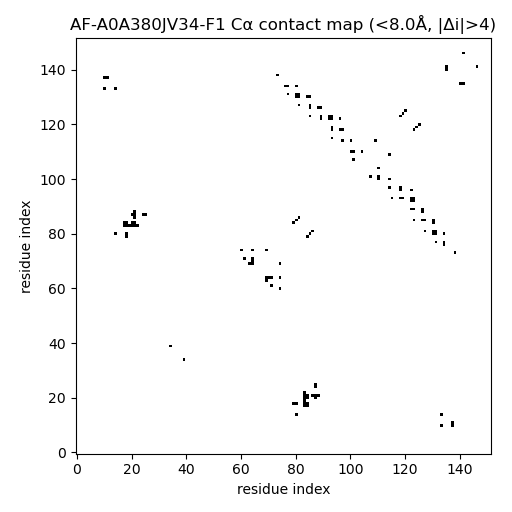3.116 -5.216 1.00 89.06 87 GLY A O 1
ATOM 678 N N . PHE A 1 88 ? 3.018 -3.530 -3.009 1.00 92.88 88 PHE A N 1
ATOM 679 C CA . PHE A 1 88 ? 4.169 -4.434 -3.000 1.00 92.88 88 PHE A CA 1
ATOM 680 C C . PHE A 1 88 ? 4.003 -5.643 -3.923 1.00 92.88 88 PHE A C 1
ATOM 682 O O . PHE A 1 88 ? 4.854 -5.900 -4.782 1.00 92.88 88 PHE A O 1
ATOM 689 N N . LEU A 1 89 ? 2.913 -6.399 -3.753 1.00 93.31 89 LEU A N 1
ATOM 690 C CA . LEU A 1 89 ? 2.701 -7.625 -4.521 1.00 93.31 89 LEU A CA 1
ATOM 691 C C . LEU A 1 89 ? 2.421 -7.315 -5.993 1.00 93.31 89 LEU A C 1
ATOM 693 O O . LEU A 1 89 ? 2.913 -8.033 -6.865 1.00 93.31 89 LEU A O 1
ATOM 697 N N . ALA A 1 90 ? 1.661 -6.254 -6.286 1.00 93.00 90 ALA A N 1
ATOM 698 C CA . ALA A 1 90 ? 1.363 -5.886 -7.663 1.00 93.00 90 ALA A CA 1
ATOM 699 C C . ALA A 1 90 ? 2.601 -5.390 -8.401 1.00 93.00 90 ALA A C 1
ATOM 701 O O . ALA A 1 90 ? 2.745 -5.706 -9.574 1.00 93.00 90 ALA A O 1
ATOM 702 N N . SER A 1 91 ? 3.526 -4.698 -7.731 1.00 90.75 91 SER A N 1
ATOM 703 C CA . SER A 1 91 ? 4.794 -4.293 -8.345 1.00 90.75 91 SER A CA 1
ATOM 704 C C . SER A 1 91 ? 5.591 -5.502 -8.854 1.00 90.75 91 SER A C 1
ATOM 706 O O . SER A 1 91 ? 5.964 -5.558 -10.027 1.00 90.75 91 SER A O 1
ATOM 708 N N . HIS A 1 92 ? 5.747 -6.536 -8.020 1.00 92.06 92 HIS A N 1
ATOM 709 C CA . HIS A 1 92 ? 6.414 -7.782 -8.416 1.00 92.06 92 HIS A CA 1
ATOM 710 C C . HIS A 1 92 ? 5.641 -8.529 -9.511 1.00 92.06 92 HIS A C 1
ATOM 712 O O . HIS A 1 92 ? 6.229 -9.003 -10.486 1.00 92.06 92 HIS A O 1
ATOM 718 N N . GLY A 1 93 ? 4.316 -8.621 -9.375 1.00 92.12 93 GLY A N 1
ATOM 719 C CA . GLY A 1 93 ? 3.469 -9.287 -10.361 1.00 92.12 93 GLY A CA 1
ATOM 720 C C . GLY A 1 93 ? 3.477 -8.587 -11.723 1.00 92.12 93 GLY A C 1
ATOM 721 O O . GLY A 1 93 ? 3.546 -9.260 -12.749 1.00 92.12 93 GLY A O 1
ATOM 722 N N . ASN A 1 94 ? 3.471 -7.252 -11.744 1.00 92.62 94 ASN A N 1
ATOM 723 C CA . ASN A 1 94 ? 3.495 -6.445 -12.962 1.00 92.62 94 ASN A CA 1
ATOM 724 C C . ASN A 1 94 ? 4.832 -6.609 -13.686 1.00 92.62 94 ASN A C 1
ATOM 726 O O . ASN A 1 94 ? 4.847 -6.755 -14.905 1.00 92.62 94 ASN A O 1
ATOM 730 N N . GLN A 1 95 ? 5.947 -6.666 -12.950 1.00 91.56 95 GLN A N 1
ATOM 731 C CA . GLN A 1 95 ? 7.257 -6.955 -13.537 1.00 91.56 95 GLN A CA 1
ATOM 732 C C . GLN A 1 95 ? 7.296 -8.343 -14.180 1.00 91.56 95 GLN A C 1
ATOM 734 O O . GLN A 1 95 ? 7.717 -8.479 -15.329 1.00 91.56 95 GLN A O 1
ATOM 739 N N . TRP A 1 96 ? 6.826 -9.371 -13.469 1.00 92.81 96 TRP A N 1
ATOM 740 C CA . TRP A 1 96 ? 6.828 -10.739 -13.987 1.00 92.81 96 TRP A CA 1
ATOM 741 C C . TRP A 1 96 ? 5.903 -10.899 -15.197 1.00 92.81 96 TRP A C 1
ATOM 743 O O . TRP A 1 96 ? 6.294 -11.476 -16.211 1.00 92.81 96 TRP A O 1
ATOM 753 N N . MET A 1 97 ? 4.697 -10.331 -15.134 1.00 92.06 97 MET A N 1
ATOM 754 C CA . MET A 1 97 ? 3.747 -10.388 -16.241 1.00 92.06 97 MET A CA 1
ATOM 755 C C . MET A 1 97 ? 4.220 -9.556 -17.441 1.00 92.06 97 MET A C 1
ATOM 757 O O . MET A 1 97 ? 4.058 -9.984 -18.579 1.00 92.06 97 MET A O 1
ATOM 761 N N . GLY A 1 98 ? 4.880 -8.418 -17.215 1.00 90.00 98 GLY A N 1
ATOM 762 C CA . GLY A 1 98 ? 5.497 -7.641 -18.291 1.00 90.00 98 GLY A CA 1
ATOM 763 C C . GLY A 1 98 ? 6.626 -8.398 -18.993 1.00 90.00 98 GLY A C 1
ATOM 764 O O . GLY A 1 98 ? 6.725 -8.368 -20.221 1.00 90.00 98 GLY A O 1
ATOM 765 N N . GLN A 1 99 ? 7.433 -9.158 -18.244 1.00 90.75 99 GLN A N 1
ATOM 766 C CA . GLN A 1 99 ? 8.405 -10.083 -18.834 1.00 90.75 99 GLN A CA 1
ATOM 767 C C . GLN A 1 99 ? 7.718 -11.204 -19.613 1.00 90.75 99 GLN A C 1
ATOM 769 O O . GLN A 1 99 ? 8.160 -11.552 -20.700 1.00 90.75 99 GLN A O 1
ATOM 774 N N . PHE A 1 100 ? 6.625 -11.770 -19.108 1.00 92.75 100 PHE A N 1
ATOM 775 C CA . PHE A 1 100 ? 5.861 -12.760 -19.863 1.00 92.75 100 PHE A CA 1
ATOM 776 C C . PHE A 1 100 ? 5.350 -12.176 -21.189 1.00 92.75 100 PHE A C 1
ATOM 778 O O . PHE A 1 100 ? 5.555 -12.769 -22.251 1.00 92.75 100 PHE A O 1
ATOM 785 N N . TRP A 1 101 ? 4.769 -10.976 -21.155 1.00 91.69 101 TRP A N 1
ATOM 786 C CA . TRP A 1 101 ? 4.281 -10.304 -22.353 1.00 91.69 101 TRP A CA 1
ATOM 787 C C . TRP A 1 101 ? 5.377 -10.027 -23.375 1.00 91.69 101 TRP A C 1
ATOM 789 O O . TRP A 1 101 ? 5.123 -10.197 -24.566 1.00 91.69 101 TRP A O 1
ATOM 799 N N . SER A 1 102 ? 6.596 -9.693 -22.944 1.00 89.75 102 SER A N 1
ATOM 800 C CA . SER A 1 102 ? 7.722 -9.479 -23.862 1.00 89.75 102 SER A CA 1
ATOM 801 C C . SER A 1 102 ? 8.179 -10.740 -24.600 1.00 89.75 102 SER A C 1
ATOM 803 O O . SER A 1 102 ? 8.763 -10.626 -25.676 1.00 89.75 102 SER A O 1
ATOM 805 N N . HIS A 1 103 ? 7.875 -11.935 -24.081 1.00 91.00 103 HIS A N 1
ATOM 806 C CA . HIS A 1 103 ? 8.140 -13.201 -24.773 1.00 91.00 103 HIS A CA 1
ATOM 807 C C . HIS A 1 103 ? 7.001 -13.611 -25.716 1.00 91.00 103 HIS A C 1
ATOM 809 O O . HIS A 1 103 ? 7.241 -14.312 -26.697 1.00 91.00 103 HIS A O 1
ATOM 815 N N . VAL A 1 104 ? 5.765 -13.197 -25.421 1.00 91.62 104 VAL A N 1
ATOM 816 C CA . VAL A 1 104 ? 4.568 -13.589 -26.186 1.00 91.62 104 VAL A CA 1
ATOM 817 C C . VAL A 1 104 ? 4.252 -12.604 -27.310 1.00 91.62 104 VAL A C 1
ATOM 819 O O . VAL A 1 104 ? 3.809 -13.014 -28.381 1.00 91.62 104 VAL A O 1
ATOM 822 N N . ILE A 1 105 ? 4.468 -11.308 -27.081 1.00 89.50 105 ILE A N 1
ATOM 823 C CA . ILE A 1 105 ? 4.123 -10.235 -28.013 1.00 89.50 105 ILE A CA 1
ATOM 824 C C . ILE A 1 105 ? 5.418 -9.658 -28.605 1.00 89.50 105 ILE A C 1
ATOM 826 O O . ILE A 1 105 ? 6.158 -8.967 -27.909 1.00 89.50 105 ILE A O 1
ATOM 830 N N . PRO A 1 106 ? 5.690 -9.867 -29.907 1.00 82.25 106 PRO A N 1
ATOM 831 C CA . PRO A 1 106 ? 6.940 -9.418 -30.530 1.00 82.25 106 PRO A CA 1
ATOM 832 C C . PRO A 1 106 ? 7.064 -7.894 -30.680 1.00 82.25 106 PRO A C 1
ATOM 834 O O . PRO A 1 106 ? 8.163 -7.367 -30.836 1.00 82.25 106 PRO A O 1
ATOM 837 N N . SER A 1 107 ? 5.938 -7.169 -30.690 1.00 88.88 107 SER A N 1
ATOM 838 C CA . SER A 1 107 ? 5.928 -5.717 -30.892 1.00 88.88 107 SER A CA 1
ATOM 839 C C . SER A 1 107 ? 6.245 -4.975 -29.596 1.00 88.88 107 SER A C 1
ATOM 841 O O . SER A 1 107 ? 5.384 -4.793 -28.733 1.00 88.88 107 SER A O 1
ATOM 843 N N . THR A 1 108 ? 7.474 -4.474 -29.499 1.00 85.31 108 THR A N 1
ATOM 844 C CA . THR A 1 108 ? 7.942 -3.663 -28.366 1.00 85.31 108 THR A CA 1
ATOM 845 C C . THR A 1 108 ? 7.162 -2.355 -28.215 1.00 85.31 108 THR A C 1
ATOM 847 O O . THR A 1 108 ? 6.850 -1.964 -27.096 1.00 85.31 108 THR A O 1
ATOM 850 N N . SER A 1 109 ? 6.787 -1.715 -29.329 1.00 89.06 109 SER A N 1
ATOM 851 C CA . SER A 1 109 ? 5.993 -0.473 -29.333 1.00 89.06 109 SER A CA 1
ATOM 852 C C . SER A 1 109 ? 4.568 -0.664 -28.808 1.00 89.06 109 SER A C 1
ATOM 854 O O . SER A 1 109 ? 4.042 0.182 -28.090 1.00 89.06 109 SER A O 1
ATOM 856 N N . PHE A 1 110 ? 3.935 -1.794 -29.134 1.00 89.69 110 PHE A N 1
ATOM 857 C CA . PHE A 1 110 ? 2.618 -2.117 -28.598 1.00 89.69 110 PHE A CA 1
ATOM 858 C C . PHE A 1 110 ? 2.711 -2.368 -27.092 1.00 89.69 110 PHE A C 1
ATOM 860 O O . PHE A 1 110 ? 1.953 -1.785 -26.319 1.00 89.69 110 PHE A O 1
ATOM 867 N N . LEU A 1 111 ? 3.688 -3.176 -26.670 1.00 88.44 111 LEU A N 1
ATOM 868 C CA . LEU A 1 111 ? 3.895 -3.482 -25.260 1.00 88.44 111 LEU A CA 1
ATOM 869 C C . LEU A 1 111 ? 4.189 -2.241 -24.424 1.00 88.44 111 LEU A C 1
ATOM 871 O O . LEU A 1 111 ? 3.593 -2.091 -23.367 1.00 88.44 111 LEU A O 1
ATOM 875 N N . SER A 1 112 ? 5.022 -1.311 -24.891 1.00 87.75 112 SER A N 1
ATOM 876 C CA . SER A 1 112 ? 5.333 -0.104 -24.113 1.00 87.75 112 SER A CA 1
ATOM 877 C C . SER A 1 112 ? 4.114 0.773 -23.814 1.00 87.75 112 SER A C 1
ATOM 879 O O . SER A 1 112 ? 4.132 1.513 -22.837 1.00 87.75 112 SER A O 1
ATOM 881 N N . HIS A 1 113 ? 3.064 0.708 -24.637 1.00 91.06 113 HIS A N 1
ATOM 882 C CA . HIS A 1 113 ? 1.836 1.482 -24.429 1.00 91.06 113 HIS A CA 1
ATOM 883 C C . HIS A 1 113 ? 0.737 0.706 -23.705 1.00 91.06 113 HIS A C 1
ATOM 885 O O . HIS A 1 113 ? -0.086 1.315 -23.027 1.00 91.06 113 HIS A O 1
ATOM 891 N N . TRP A 1 114 ? 0.707 -0.619 -23.857 1.00 91.69 114 TRP A N 1
ATOM 892 C CA . TRP A 1 114 ? -0.399 -1.452 -23.382 1.00 91.69 114 TRP A CA 1
ATOM 893 C C . TRP A 1 114 ? -0.039 -2.378 -22.227 1.00 91.69 114 TRP A C 1
ATOM 895 O O . TRP A 1 114 ? -0.946 -2.996 -21.679 1.00 91.69 114 TRP A O 1
ATOM 905 N N . ASN A 1 115 ? 1.235 -2.472 -21.834 1.00 89.69 115 ASN A N 1
ATOM 906 C CA . ASN A 1 115 ? 1.676 -3.381 -20.778 1.00 89.69 115 ASN A CA 1
ATOM 907 C C . ASN A 1 115 ? 0.822 -3.235 -19.516 1.00 89.69 115 ASN A C 1
ATOM 909 O O . ASN A 1 115 ? 0.195 -4.203 -19.107 1.00 89.69 115 ASN A O 1
ATOM 913 N N . ASP A 1 116 ? 0.703 -2.023 -18.978 1.00 88.00 116 ASP A N 1
ATOM 914 C CA . ASP A 1 116 ? -0.018 -1.792 -17.721 1.00 88.00 116 ASP A CA 1
ATOM 915 C C . ASP A 1 116 ? -1.509 -2.147 -17.836 1.00 88.00 116 ASP A C 1
ATOM 917 O O . ASP A 1 116 ? -2.094 -2.732 -16.926 1.00 88.00 116 ASP A O 1
ATOM 921 N N . ALA A 1 117 ? -2.123 -1.873 -18.990 1.00 90.81 117 ALA A N 1
ATOM 922 C CA . ALA A 1 117 ? -3.517 -2.226 -19.253 1.00 90.81 117 ALA A CA 1
ATOM 923 C C . ALA A 1 117 ? -3.730 -3.746 -19.379 1.00 90.81 117 ALA A C 1
ATOM 925 O O . ALA A 1 117 ? -4.797 -4.250 -19.031 1.00 90.81 117 ALA A O 1
ATOM 926 N N . LEU A 1 118 ? -2.728 -4.480 -19.868 1.00 90.06 118 LEU A N 1
ATOM 927 C CA . LEU A 1 118 ? -2.761 -5.939 -19.973 1.00 90.06 118 LEU A CA 1
ATOM 928 C C . LEU A 1 118 ? -2.447 -6.617 -18.636 1.00 90.06 118 LEU A C 1
ATOM 930 O O . LEU A 1 118 ? -2.995 -7.680 -18.345 1.00 90.06 118 LEU A O 1
ATOM 934 N N . THR A 1 119 ? -1.562 -6.034 -17.823 1.00 91.44 119 THR A N 1
ATOM 935 C CA . THR A 1 119 ? -1.162 -6.611 -16.535 1.00 91.44 119 THR A CA 1
ATOM 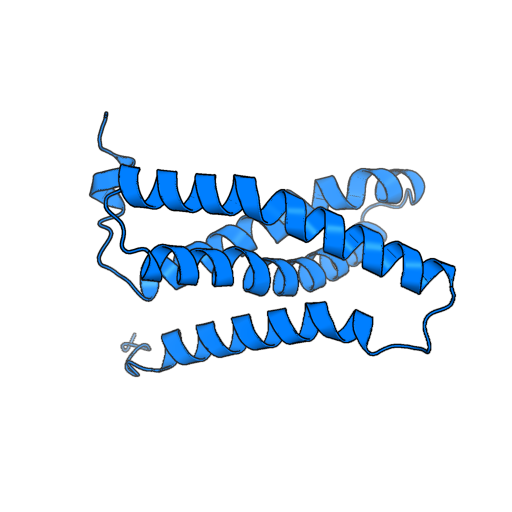936 C C . THR A 1 119 ? -2.165 -6.310 -15.428 1.00 91.44 119 THR A C 1
ATOM 938 O O . THR A 1 119 ? -2.437 -7.200 -14.623 1.00 91.44 119 THR A O 1
ATOM 941 N N . ALA A 1 120 ? -2.762 -5.114 -15.385 1.00 90.06 120 ALA A N 1
ATOM 942 C CA . ALA A 1 120 ? -3.605 -4.689 -14.266 1.00 90.06 120 ALA A CA 1
ATOM 943 C C . ALA A 1 120 ? -4.792 -5.633 -13.961 1.00 90.06 120 ALA A C 1
ATOM 945 O O . ALA A 1 120 ? -4.945 -6.005 -12.793 1.00 90.06 120 ALA A O 1
ATOM 946 N N . PRO A 1 121 ? -5.581 -6.121 -14.941 1.00 91.00 121 PRO A N 1
ATOM 947 C CA . PRO A 1 121 ? -6.694 -7.035 -14.659 1.00 91.00 121 PRO A CA 1
ATOM 948 C C . PRO A 1 121 ? -6.248 -8.408 -14.134 1.00 91.00 121 PRO A C 1
ATOM 950 O O . PRO A 1 121 ? -6.987 -9.082 -13.422 1.00 91.00 121 PRO A O 1
ATOM 953 N N . ILE A 1 122 ? -5.037 -8.846 -14.490 1.00 92.25 122 ILE A N 1
ATOM 954 C CA . ILE A 1 122 ? -4.513 -10.176 -14.140 1.00 92.25 122 ILE A CA 1
ATOM 955 C C . ILE A 1 122 ? -3.714 -10.129 -12.834 1.00 92.25 122 ILE A C 1
ATOM 957 O O . ILE A 1 122 ? -3.654 -11.113 -12.099 1.00 92.25 122 ILE A O 1
ATOM 961 N N . VAL A 1 123 ? -3.096 -8.988 -12.538 1.00 94.38 123 VAL A N 1
ATOM 962 C CA . VAL A 1 123 ? -2.188 -8.818 -11.406 1.00 94.38 123 VAL A CA 1
ATOM 963 C C . VAL A 1 123 ? -2.820 -7.940 -10.336 1.00 94.38 123 VAL A C 1
ATOM 965 O O . VAL A 1 123 ? -3.075 -8.403 -9.225 1.00 94.38 123 VAL A O 1
ATOM 968 N N . GLU A 1 124 ? -3.092 -6.675 -10.647 1.00 92.56 124 GLU A N 1
ATOM 969 C CA . GLU A 1 124 ? -3.516 -5.704 -9.642 1.00 92.56 124 GLU A CA 1
ATOM 970 C C . GLU A 1 124 ? -4.879 -6.031 -9.043 1.00 92.56 124 GLU A C 1
ATOM 972 O O . GLU A 1 124 ? -5.043 -5.953 -7.825 1.00 92.56 124 GLU A O 1
ATOM 977 N N . GLU A 1 125 ? -5.864 -6.380 -9.871 1.00 93.62 125 GLU A N 1
ATOM 978 C CA . GLU A 1 125 ? -7.225 -6.644 -9.394 1.00 93.62 125 GLU A CA 1
ATOM 979 C C . GLU A 1 125 ? -7.296 -7.886 -8.486 1.00 93.62 125 GLU A C 1
ATOM 981 O O . GLU A 1 125 ? -7.827 -7.766 -7.373 1.00 93.62 125 GLU A O 1
ATOM 986 N N . PRO A 1 126 ? -6.706 -9.048 -8.843 1.00 93.81 126 PRO A N 1
ATOM 987 C CA . PRO A 1 126 ? -6.680 -10.206 -7.950 1.00 93.81 126 PRO A CA 1
ATOM 988 C C . PRO A 1 126 ? -5.907 -9.949 -6.657 1.00 93.81 126 PRO A C 1
ATOM 990 O O . PRO A 1 126 ? -6.310 -10.424 -5.595 1.00 93.81 126 PRO A O 1
ATOM 993 N N . ILE A 1 127 ? -4.828 -9.166 -6.712 1.00 95.00 127 ILE A N 1
ATOM 994 C CA . ILE A 1 127 ? -4.039 -8.815 -5.528 1.00 95.00 127 ILE A CA 1
ATOM 995 C C . ILE A 1 127 ? -4.816 -7.869 -4.601 1.00 95.00 127 ILE A C 1
ATOM 997 O O . ILE A 1 127 ? -4.818 -8.066 -3.383 1.00 95.00 127 ILE A O 1
ATOM 1001 N N . LYS A 1 128 ? -5.532 -6.877 -5.147 1.00 92.94 128 LYS A N 1
ATOM 1002 C CA . LYS A 1 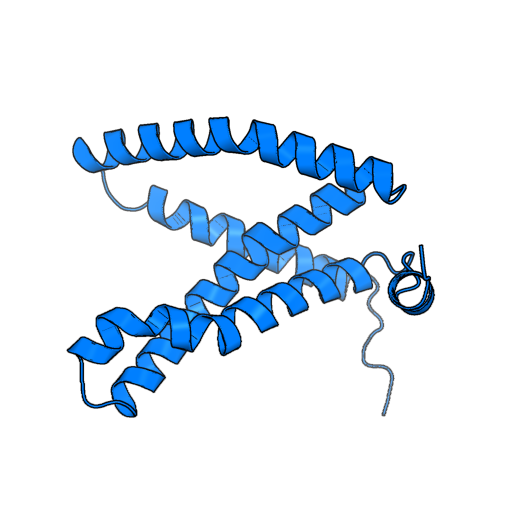128 ? -6.436 -6.009 -4.369 1.00 92.94 128 LYS A CA 1
ATOM 1003 C C . LYS A 1 128 ? -7.551 -6.836 -3.719 1.00 92.94 128 LYS A C 1
ATOM 1005 O O . LYS A 1 128 ? -7.840 -6.657 -2.534 1.00 92.94 128 LYS A O 1
ATOM 1010 N N . ALA A 1 129 ? -8.127 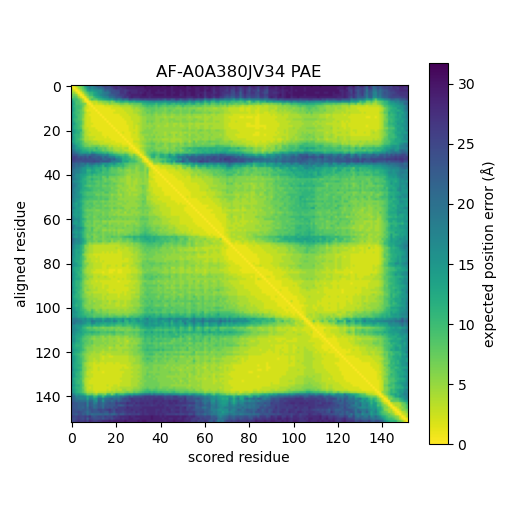-7.794 -4.451 1.00 93.00 129 ALA A N 1
ATOM 1011 C CA . ALA A 1 129 ? -9.113 -8.726 -3.905 1.00 93.00 129 ALA A CA 1
ATOM 1012 C C . ALA A 1 129 ? -8.522 -9.605 -2.789 1.00 93.00 129 ALA A C 1
ATOM 1014 O O . ALA A 1 129 ? -9.150 -9.784 -1.745 1.00 93.00 129 ALA A O 1
ATOM 1015 N N . PHE A 1 130 ? -7.296 -10.102 -2.961 1.00 93.56 130 PHE A N 1
ATOM 1016 C CA . PHE A 1 130 ? -6.577 -10.859 -1.938 1.00 93.56 130 PHE A CA 1
ATOM 1017 C C . PHE A 1 130 ? -6.363 -10.039 -0.657 1.00 93.56 130 PHE A C 1
ATOM 1019 O O . PHE A 1 130 ? -6.681 -10.520 0.433 1.00 93.56 130 PHE A O 1
ATOM 1026 N N . ALA A 1 131 ? -5.912 -8.786 -0.773 1.00 93.06 131 ALA A N 1
ATOM 1027 C CA . ALA A 1 131 ? -5.761 -7.886 0.370 1.00 93.06 131 ALA A CA 1
ATOM 1028 C C . ALA A 1 131 ? -7.098 -7.665 1.106 1.00 93.06 131 ALA A C 1
ATOM 1030 O O . ALA A 1 131 ? -7.146 -7.728 2.337 1.00 93.06 131 ALA A O 1
ATOM 1031 N N . ALA A 1 132 ? -8.203 -7.498 0.371 1.00 91.00 132 ALA A N 1
ATOM 1032 C CA . ALA A 1 132 ? -9.538 -7.388 0.960 1.00 91.00 132 ALA A CA 1
ATOM 1033 C C . ALA A 1 132 ? -9.971 -8.678 1.686 1.00 91.00 132 ALA A C 1
ATOM 1035 O O . ALA A 1 132 ? -10.475 -8.618 2.811 1.00 91.00 132 ALA A O 1
ATOM 1036 N N . ILE A 1 133 ? -9.734 -9.852 1.088 1.00 91.31 133 ILE A N 1
ATOM 1037 C CA . ILE A 1 133 ? -10.043 -11.158 1.694 1.00 91.31 133 ILE A CA 1
ATOM 1038 C C . ILE A 1 133 ? -9.252 -11.367 2.990 1.00 91.31 133 ILE A C 1
ATOM 1040 O O . ILE A 1 133 ? -9.818 -11.874 3.963 1.00 91.31 133 ILE A O 1
ATOM 1044 N N . LEU A 1 134 ? -7.979 -10.958 3.041 1.00 91.31 134 LEU A N 1
ATOM 1045 C CA . LEU A 1 134 ? -7.174 -11.026 4.265 1.00 91.31 134 LEU A CA 1
ATOM 1046 C C . LEU A 1 134 ? -7.811 -10.214 5.398 1.00 91.31 134 LEU A C 1
ATOM 1048 O O . LEU A 1 134 ? -7.968 -10.730 6.504 1.00 91.31 134 LEU A O 1
ATOM 1052 N N . VAL A 1 135 ? -8.238 -8.981 5.119 1.00 90.19 135 VAL A N 1
ATOM 1053 C CA . VAL A 1 135 ? -8.878 -8.102 6.112 1.00 90.19 135 VAL A CA 1
ATOM 1054 C C . VAL A 1 135 ? -10.205 -8.691 6.595 1.00 90.19 135 VAL A C 1
ATOM 1056 O O . VAL A 1 135 ? -10.445 -8.758 7.800 1.00 90.19 135 VAL A O 1
ATOM 1059 N N . ILE A 1 136 ? -11.044 -9.186 5.682 1.00 87.69 136 ILE A N 1
ATOM 1060 C CA . ILE A 1 136 ? -12.314 -9.840 6.038 1.00 87.69 136 ILE A CA 1
ATOM 1061 C C . ILE A 1 136 ? -12.066 -11.087 6.899 1.00 87.69 136 ILE A C 1
ATOM 1063 O O . ILE A 1 136 ? -12.797 -11.344 7.854 1.00 87.69 136 ILE A O 1
ATOM 1067 N N . SER A 1 137 ? -11.019 -11.851 6.589 1.00 87.69 137 SER A N 1
ATOM 1068 C CA . SER A 1 137 ? -10.658 -13.059 7.339 1.00 87.69 137 SER A CA 1
ATOM 1069 C C . SER A 1 137 ? -10.130 -12.743 8.745 1.00 87.69 137 SER A C 1
ATOM 1071 O O . SER A 1 137 ? -10.323 -13.545 9.659 1.00 87.69 137 SER A O 1
ATOM 1073 N N . LEU A 1 138 ? -9.492 -11.582 8.939 1.00 87.44 138 LEU A N 1
ATOM 1074 C CA . LEU A 1 138 ? -9.052 -11.091 10.252 1.00 87.44 138 LEU A CA 1
ATOM 1075 C C . LEU A 1 138 ? -10.217 -10.597 11.115 1.00 87.44 138 LEU A C 1
ATOM 1077 O O . LEU A 1 138 ? -10.205 -10.788 12.332 1.00 87.44 138 LEU A O 1
ATOM 1081 N N . PHE A 1 139 ? -11.229 -9.993 10.490 1.00 84.00 139 PHE A N 1
ATOM 1082 C CA . PHE A 1 139 ? -12.400 -9.432 11.163 1.00 84.00 139 PHE A CA 1
ATOM 1083 C C . PHE A 1 139 ? -13.692 -10.025 10.582 1.00 84.00 139 PHE A C 1
ATOM 1085 O O . PHE A 1 139 ? -14.417 -9.342 9.854 1.00 84.00 139 PHE A O 1
ATOM 1092 N N . PRO A 1 140 ? -14.034 -11.283 10.922 1.00 68.00 140 PRO A N 1
ATOM 1093 C CA . PRO A 1 140 ? -15.188 -11.996 10.363 1.00 68.00 140 PRO A CA 1
ATOM 1094 C C . PRO A 1 140 ? -16.551 -11.484 10.879 1.00 68.00 140 PRO A C 1
ATOM 1096 O O . PRO A 1 140 ? -17.524 -12.231 10.953 1.00 68.00 140 PRO A O 1
ATOM 1099 N N . THR A 1 141 ? -16.649 -10.209 11.253 1.00 59.75 141 THR A N 1
ATOM 1100 C CA . THR A 1 141 ? -17.867 -9.551 11.743 1.00 59.75 141 THR A CA 1
ATOM 1101 C C . THR A 1 141 ? -18.763 -9.029 10.618 1.00 59.75 141 THR A C 1
ATOM 1103 O O . THR A 1 141 ? -19.891 -8.624 10.888 1.00 59.75 141 THR A O 1
ATOM 1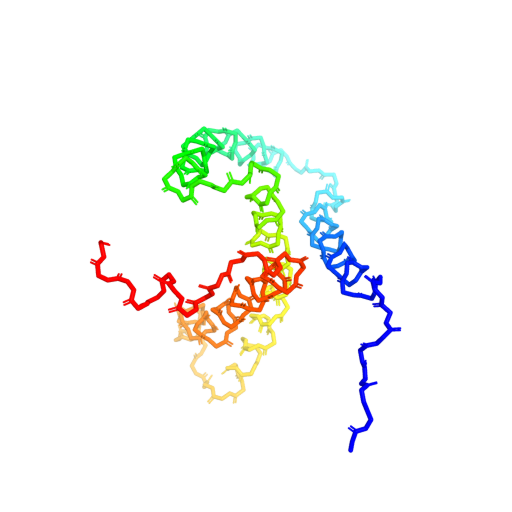106 N N . ILE A 1 142 ? -18.306 -9.067 9.360 1.00 55.53 142 ILE A N 1
ATOM 1107 C CA . ILE A 1 142 ? -19.088 -8.662 8.186 1.00 55.53 142 ILE A CA 1
ATOM 1108 C C . ILE A 1 142 ? -19.739 -9.909 7.569 1.00 55.53 142 ILE A C 1
ATOM 1110 O O . ILE A 1 142 ? -19.058 -10.680 6.889 1.00 55.53 142 ILE A O 1
ATOM 1114 N N . PRO A 1 143 ? -21.053 -10.143 7.735 1.00 52.09 143 PRO A N 1
ATOM 1115 C CA . PRO A 1 143 ? -21.734 -11.165 6.958 1.00 52.09 143 PRO A CA 1
ATOM 1116 C C . PRO A 1 143 ? -21.791 -10.720 5.486 1.00 52.09 143 PRO A C 1
ATOM 1118 O O . PRO A 1 143 ? -22.735 -10.053 5.066 1.00 52.09 143 PRO A O 1
ATOM 1121 N N . LEU A 1 144 ? -20.789 -11.118 4.692 1.00 52.38 144 LEU A N 1
ATOM 1122 C CA . LEU A 1 144 ? -20.673 -10.857 3.244 1.00 52.38 144 LEU A CA 1
ATOM 1123 C C . LEU A 1 144 ? -21.986 -11.131 2.495 1.00 52.38 144 LEU A C 1
ATOM 1125 O O . LEU A 1 144 ? -22.424 -10.339 1.665 1.00 52.38 144 LEU A O 1
ATOM 1129 N N . LYS A 1 145 ? -22.671 -12.220 2.864 1.00 46.72 145 LYS A N 1
ATOM 1130 C CA . LYS A 1 145 ? -23.947 -12.632 2.266 1.00 46.72 145 LYS A CA 1
ATOM 1131 C C . LYS A 1 145 ? -25.094 -11.653 2.547 1.00 46.72 145 LYS A C 1
ATOM 1133 O O . LYS A 1 145 ? -25.993 -11.529 1.726 1.00 46.72 145 LYS A O 1
ATOM 1138 N N . LYS A 1 146 ? -25.081 -10.962 3.691 1.00 45.34 146 LYS A N 1
ATOM 1139 C CA . LYS A 1 146 ? -26.158 -10.044 4.093 1.00 45.34 146 LYS A CA 1
ATOM 1140 C C . LYS A 1 146 ? -25.981 -8.647 3.489 1.00 45.34 146 LYS A C 1
ATOM 1142 O O . LYS A 1 146 ? -26.976 -7.975 3.276 1.00 45.34 146 LYS A O 1
ATOM 1147 N N . SER A 1 147 ? -24.746 -8.237 3.181 1.00 51.62 147 SER A N 1
ATOM 1148 C CA . SER A 1 147 ? -24.457 -6.928 2.572 1.00 51.62 147 SER A CA 1
ATOM 1149 C C . SER A 1 147 ? -24.518 -6.932 1.040 1.00 51.62 147 SER A C 1
ATOM 1151 O O . SER A 1 147 ? -24.869 -5.911 0.468 1.00 51.62 147 SER A O 1
ATOM 1153 N N . LEU A 1 148 ? -24.190 -8.048 0.374 1.00 50.41 148 LEU A N 1
ATOM 1154 C CA . LEU A 1 148 ? -24.207 -8.152 -1.099 1.00 50.41 148 LEU A CA 1
ATOM 1155 C C . LEU A 1 148 ? -25.597 -8.445 -1.687 1.00 50.41 148 LEU A C 1
ATOM 1157 O O . LEU A 1 148 ? -25.833 -8.175 -2.858 1.00 50.41 148 LEU A O 1
ATOM 1161 N N . LEU A 1 149 ? -26.507 -9.014 -0.891 1.00 53.94 149 LEU A N 1
ATOM 1162 C CA . LEU A 1 149 ? -27.865 -9.390 -1.311 1.00 53.94 149 LEU A CA 1
ATOM 1163 C C . LEU A 1 149 ? -28.949 -8.456 -0.758 1.00 53.94 149 LEU A C 1
ATOM 1165 O O . LEU A 1 149 ? -30.132 -8.728 -0.940 1.00 53.94 149 LEU A O 1
ATOM 1169 N N . SER A 1 150 ? -28.568 -7.398 -0.041 1.00 40.91 150 SER A N 1
ATOM 1170 C CA . SER A 1 150 ? -29.523 -6.431 0.488 1.00 40.91 150 SER A CA 1
ATOM 1171 C C . SER A 1 150 ? -29.815 -5.368 -0.571 1.00 40.91 150 SER A C 1
ATOM 1173 O O . SER A 1 150 ? -28.902 -4.614 -0.904 1.00 40.91 150 SER A O 1
ATOM 1175 N N . PRO A 1 151 ? -31.057 -5.257 -1.075 1.00 42.91 151 PRO A N 1
ATOM 1176 C CA . PRO A 1 151 ? -31.472 -4.133 -1.896 1.00 42.91 151 PRO A CA 1
ATOM 1177 C C . PRO A 1 151 ? -31.750 -2.943 -0.967 1.00 42.91 151 PRO A C 1
ATOM 1179 O O . PRO A 1 151 ? -32.890 -2.709 -0.575 1.00 42.91 151 PRO A O 1
ATOM 1182 N N . TYR A 1 152 ? -30.698 -2.239 -0.551 1.00 46.34 152 TYR A N 1
ATOM 1183 C CA . TYR A 1 152 ? -30.812 -0.863 -0.061 1.00 46.34 152 TYR A CA 1
ATOM 1184 C C . TYR A 1 152 ? -29.935 0.036 -0.922 1.00 46.34 152 TYR A C 1
ATOM 1186 O O . TYR A 1 152 ? -28.717 -0.244 -0.997 1.00 46.34 152 TYR A O 1
#

Solvent-accessible surface area (backbone atoms only — not comparable to full-atom values): 8635 Å² total; per-residue (Å²): 135,78,86,90,80,86,54,96,52,54,65,59,50,50,51,52,52,42,33,52,51,16,50,48,59,69,49,52,69,72,72,62,70,86,67,51,73,68,54,49,51,50,50,53,50,52,52,52,50,50,59,60,49,47,52,62,50,51,50,51,52,53,51,50,28,62,75,68,72,45,56,68,65,58,54,51,53,42,48,46,28,59,48,22,34,24,51,44,53,26,52,56,41,40,53,54,48,48,55,51,45,61,76,74,45,86,53,63,73,56,44,76,76,40,41,67,73,64,31,38,74,72,29,42,50,53,38,41,51,48,30,51,50,53,46,44,69,74,51,75,81,64,61,62,74,62,66,76,71,50,96,123